Protein AF-A0A956ETV1-F1 (afdb_monomer_lite)

Sequence (152 aa):
MKRRDFVGYVGLGAAALVLGRACLPEDTTDVRRRLLRSWTDELAIGEYQALVAAGQTLSERANELAADPSDERLQATRQAWRNARKPLKRAELFGFGPYLEEPQRYGPKLDFWPVRPEAVELVLNGSDALDAAGALALGAPSKGFPAMEYLL

Secondary structure (DSSP, 8-state):
-----------------------PPP-TT-HHHHHHHHIIIIIIHHHHHHHHHHHHHHHHHHHHHHHS--HHHHHHHHHHHHHHHHHHHHHGGG-SGGGTSTTT-HHHHH--SS--HHHHHHHHT--S---HHHHHHS-GGGSSHHHHHHH-

Foldseek 3Di:
DDDDDDDDDDDDDDDDDDDDPPPPPPPPVPPVVVVVCCCVVVPQVVLVVQLVVLVVQLVVLVVVCVVPPDPVSVVSNVVSLVSSVVSLVSNCVVCDDLCCDPPNVVVLLADVPPADVVLQVVVVPDPDDPDPVNSVPRDSNNDHSNVVVVVD

Structure (mmCIF, N/CA/C/O backbone):
data_AF-A0A956ETV1-F1
#
_entry.id   AF-A0A956ETV1-F1
#
loop_
_atom_site.group_PDB
_atom_site.id
_atom_site.type_symbol
_atom_site.label_atom_id
_atom_site.label_alt_id
_atom_site.label_comp_id
_atom_site.label_asym_id
_atom_site.label_entity_id
_atom_site.label_seq_id
_atom_site.pdbx_PDB_ins_code
_atom_site.Cartn_x
_atom_site.Cartn_y
_atom_site.Cartn_z
_atom_site.occupancy
_atom_site.B_iso_or_equiv
_atom_site.auth_seq_id
_atom_site.auth_comp_id
_atom_site.auth_asym_id
_atom_site.auth_atom_id
_atom_site.pdbx_PDB_model_num
ATOM 1 N N . MET A 1 1 ? 30.032 -58.905 -63.538 1.00 38.41 1 MET A N 1
ATOM 2 C CA . MET A 1 1 ? 31.501 -58.717 -63.407 1.00 38.41 1 MET A CA 1
ATOM 3 C C . MET A 1 1 ? 31.765 -57.218 -63.398 1.00 38.41 1 MET A C 1
ATOM 5 O O . MET A 1 1 ? 31.337 -56.585 -64.339 1.00 38.41 1 MET A O 1
ATOM 9 N N .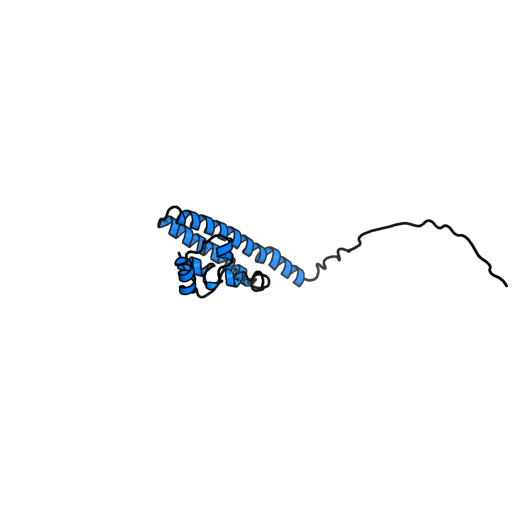 LYS A 1 2 ? 32.372 -56.555 -62.414 1.00 40.91 2 LYS A N 1
ATOM 10 C CA . LYS A 1 2 ? 33.157 -56.955 -61.240 1.00 40.91 2 LYS A CA 1
ATOM 11 C C . LYS A 1 2 ? 32.945 -55.885 -60.155 1.00 40.91 2 LYS A C 1
ATOM 13 O O . LYS A 1 2 ? 33.092 -54.702 -60.437 1.00 40.91 2 LYS A O 1
ATOM 18 N N . ARG A 1 3 ? 32.651 -56.331 -58.930 1.00 44.28 3 ARG A N 1
ATOM 19 C CA . ARG A 1 3 ? 32.917 -55.591 -57.689 1.00 44.28 3 ARG A CA 1
ATOM 20 C C . ARG A 1 3 ? 34.413 -55.293 -57.599 1.00 44.28 3 ARG A C 1
ATOM 22 O O . ARG A 1 3 ? 35.207 -56.176 -57.933 1.00 44.28 3 ARG A O 1
ATOM 29 N N . ARG A 1 4 ? 34.788 -54.115 -57.104 1.00 53.59 4 ARG A N 1
ATOM 30 C CA . ARG A 1 4 ? 36.081 -53.901 -56.444 1.00 53.59 4 ARG A CA 1
ATOM 31 C C . ARG A 1 4 ? 35.861 -52.995 -55.244 1.00 53.59 4 ARG A C 1
ATOM 33 O O . ARG A 1 4 ? 35.615 -51.804 -55.387 1.00 53.59 4 ARG A O 1
ATOM 40 N N . ASP A 1 5 ? 35.917 -53.637 -54.091 1.00 45.03 5 ASP A N 1
ATOM 41 C CA . ASP A 1 5 ? 36.032 -53.042 -52.775 1.00 45.03 5 ASP A CA 1
ATOM 42 C C . ASP A 1 5 ? 37.374 -52.295 -52.677 1.00 45.03 5 ASP A C 1
ATOM 44 O O . ASP A 1 5 ? 38.407 -52.819 -53.106 1.00 45.03 5 ASP A O 1
ATOM 48 N N . PHE A 1 6 ? 37.372 -51.088 -52.107 1.00 43.81 6 PHE A N 1
ATOM 49 C CA . PHE A 1 6 ? 38.587 -50.446 -51.611 1.00 43.81 6 PHE A CA 1
ATOM 50 C C . PHE A 1 6 ? 38.376 -50.076 -50.145 1.00 43.81 6 PHE A C 1
ATOM 52 O O . PHE A 1 6 ? 37.607 -49.183 -49.796 1.00 43.81 6 PHE A O 1
ATOM 59 N N . VAL A 1 7 ? 39.036 -50.861 -49.302 1.00 42.84 7 VAL A N 1
ATOM 60 C CA . VAL A 1 7 ? 39.166 -50.686 -47.863 1.00 42.84 7 VAL A CA 1
ATOM 61 C C . VAL A 1 7 ? 40.221 -49.618 -47.589 1.00 42.84 7 VAL A C 1
ATOM 63 O O . VAL A 1 7 ? 41.306 -49.668 -48.158 1.00 42.84 7 VAL A O 1
ATOM 66 N N . GLY A 1 8 ? 39.925 -48.752 -46.619 1.00 37.91 8 GLY A N 1
ATOM 67 C CA . GLY A 1 8 ? 40.922 -48.224 -45.692 1.00 37.91 8 GLY A CA 1
ATOM 68 C C . GLY A 1 8 ? 41.335 -46.776 -45.912 1.00 37.91 8 GLY A C 1
ATOM 69 O O . GLY A 1 8 ? 42.151 -46.504 -46.775 1.00 37.91 8 GLY A O 1
ATOM 70 N N . TYR A 1 9 ? 40.867 -45.889 -45.031 1.00 46.50 9 TYR A N 1
ATOM 71 C CA . TYR A 1 9 ? 41.743 -44.960 -44.314 1.00 46.50 9 TYR A CA 1
ATOM 72 C C . TYR A 1 9 ? 41.125 -44.647 -42.946 1.00 46.50 9 TYR A C 1
ATOM 74 O O . TYR A 1 9 ? 40.059 -44.048 -42.835 1.00 46.50 9 TYR A O 1
ATOM 82 N N . VAL A 1 10 ? 41.815 -45.105 -41.902 1.00 44.25 10 VAL A N 1
ATOM 83 C CA . VAL A 1 10 ? 41.670 -44.632 -40.526 1.00 44.25 10 VAL A CA 1
ATOM 84 C C . VAL A 1 10 ? 42.226 -43.210 -40.486 1.00 44.25 10 VAL A C 1
ATOM 86 O O . VAL A 1 10 ? 43.389 -42.998 -40.822 1.00 44.25 10 VAL A O 1
ATOM 89 N N . GLY A 1 11 ? 41.399 -42.249 -40.082 1.00 40.53 11 GLY A N 1
ATOM 90 C CA . GLY A 1 11 ? 41.790 -40.863 -39.845 1.00 40.53 11 GLY A CA 1
ATOM 91 C C . GLY A 1 11 ? 41.196 -40.372 -38.531 1.00 40.53 11 GLY A C 1
ATOM 92 O O . GLY A 1 11 ? 40.009 -40.075 -38.454 1.00 40.53 11 GLY A O 1
ATOM 93 N N . LEU A 1 12 ? 42.039 -40.334 -37.499 1.00 46.88 12 LEU A N 1
ATOM 94 C CA . LEU A 1 12 ? 41.849 -39.622 -36.234 1.00 46.88 12 LEU A CA 1
ATOM 95 C C . LEU A 1 12 ? 41.380 -38.174 -36.478 1.00 46.88 12 LEU A C 1
ATOM 97 O O . LEU A 1 12 ? 41.971 -37.491 -37.312 1.00 46.88 12 LEU A O 1
ATOM 101 N N . GLY A 1 13 ? 40.430 -37.656 -35.690 1.00 40.84 13 GLY A N 1
ATOM 102 C CA . GLY A 1 13 ? 40.140 -36.218 -35.732 1.00 40.84 13 GLY A CA 1
ATOM 103 C C . GLY A 1 13 ? 38.982 -35.718 -34.870 1.00 40.84 13 GLY A C 1
ATOM 104 O O . GLY A 1 13 ? 37.910 -35.457 -35.390 1.00 40.84 13 GLY A O 1
ATOM 105 N N . ALA A 1 14 ? 39.261 -35.522 -33.580 1.00 43.78 14 ALA A N 1
ATOM 106 C CA . ALA A 1 14 ? 38.678 -34.512 -32.688 1.00 43.78 14 ALA A CA 1
ATOM 107 C C . ALA A 1 14 ? 37.150 -34.479 -32.453 1.00 43.78 14 ALA A C 1
ATOM 109 O O . ALA A 1 14 ? 36.368 -33.891 -33.195 1.00 43.78 14 ALA A O 1
ATOM 110 N N . ALA A 1 15 ? 36.768 -34.953 -31.265 1.00 52.03 15 ALA A N 1
ATOM 111 C CA . ALA A 1 15 ? 35.700 -34.334 -30.491 1.00 52.03 15 ALA A CA 1
ATOM 112 C C . ALA A 1 15 ? 36.100 -32.890 -30.124 1.00 52.03 15 ALA A C 1
ATOM 114 O O . ALA A 1 15 ? 37.193 -32.691 -29.594 1.00 52.03 15 ALA A O 1
ATOM 115 N N . ALA A 1 16 ? 35.227 -31.903 -30.346 1.00 48.06 16 ALA A N 1
ATOM 116 C CA . ALA A 1 16 ? 35.332 -30.599 -29.691 1.00 48.06 16 ALA A CA 1
ATOM 117 C C . ALA A 1 16 ? 33.984 -29.850 -29.635 1.00 48.06 16 ALA A C 1
ATOM 119 O O . ALA A 1 16 ? 33.388 -29.548 -30.662 1.00 48.06 16 ALA A O 1
ATOM 120 N N . LEU A 1 17 ? 33.605 -29.531 -28.389 1.00 44.94 17 LEU A N 1
ATOM 121 C CA . LEU A 1 17 ? 32.878 -28.353 -27.884 1.00 44.94 17 LEU A CA 1
ATOM 122 C C . LEU A 1 17 ? 31.444 -28.093 -28.391 1.00 44.94 17 LEU A C 1
ATOM 124 O O . LEU A 1 17 ? 31.225 -27.743 -29.540 1.00 44.94 17 LEU A O 1
ATOM 128 N N . VAL A 1 18 ? 30.382 -28.265 -27.592 1.00 52.62 18 VAL A N 1
ATOM 129 C CA . VAL A 1 18 ? 30.016 -27.560 -26.335 1.00 52.62 18 VAL A CA 1
ATOM 130 C C . VAL A 1 18 ? 29.932 -26.032 -26.495 1.00 52.62 18 VAL A C 1
ATOM 132 O O . VAL A 1 18 ? 30.940 -25.342 -26.562 1.00 52.62 18 VAL A O 1
ATOM 135 N N . LEU A 1 19 ? 28.681 -25.550 -26.455 1.00 55.62 19 LEU A N 1
ATOM 136 C CA . LEU A 1 19 ? 28.210 -24.257 -25.930 1.00 55.62 19 LEU A CA 1
ATOM 137 C C . LEU A 1 19 ? 28.838 -22.983 -26.512 1.00 55.62 19 LEU A C 1
ATOM 139 O O . LEU A 1 19 ? 29.601 -22.279 -25.862 1.00 55.62 19 LEU A O 1
ATOM 143 N N . GLY A 1 20 ? 28.366 -22.606 -27.697 1.00 47.41 20 GLY A N 1
ATOM 144 C CA . GLY A 1 20 ? 28.499 -21.255 -28.237 1.00 47.41 20 GLY A CA 1
ATOM 145 C C . GLY A 1 20 ? 27.153 -20.540 -28.337 1.00 47.41 20 GLY A C 1
ATOM 146 O O . GLY A 1 20 ? 26.806 -20.064 -29.413 1.00 47.41 20 GLY A O 1
ATOM 147 N N . ARG A 1 21 ? 26.371 -20.437 -27.248 1.00 50.94 21 ARG A N 1
ATOM 148 C CA . ARG A 1 21 ? 25.440 -19.299 -27.141 1.00 50.94 21 ARG A CA 1
ATOM 149 C C . ARG A 1 21 ? 26.312 -18.077 -26.894 1.00 50.94 21 ARG A C 1
ATOM 151 O O . ARG A 1 21 ? 26.592 -17.719 -25.756 1.00 50.94 21 ARG A O 1
ATOM 158 N N . ALA A 1 22 ? 26.818 -17.525 -27.991 1.00 48.31 22 ALA A N 1
ATOM 159 C CA . ALA A 1 22 ? 27.538 -16.275 -28.003 1.00 48.31 22 ALA A CA 1
ATOM 160 C C . ALA A 1 22 ? 26.728 -15.245 -27.208 1.00 48.31 22 ALA A C 1
ATOM 162 O O . ALA A 1 22 ? 25.581 -14.949 -27.553 1.00 48.31 22 ALA A O 1
ATOM 163 N N . CYS A 1 23 ? 27.337 -14.703 -26.152 1.00 62.00 23 CYS A N 1
ATOM 164 C CA . CYS A 1 23 ? 27.108 -13.317 -25.784 1.00 62.00 23 CYS A CA 1
ATOM 165 C C . CYS A 1 23 ? 27.297 -12.505 -27.064 1.00 62.00 23 CYS A C 1
ATOM 167 O O . CYS A 1 23 ? 28.428 -12.237 -27.470 1.00 62.00 23 CYS A O 1
ATOM 169 N N . LEU A 1 24 ? 26.197 -12.168 -27.737 1.00 58.59 24 LEU A N 1
ATOM 170 C CA . LEU A 1 24 ? 26.229 -11.069 -28.682 1.00 58.59 24 LEU A CA 1
ATOM 171 C C . LEU A 1 24 ? 26.684 -9.852 -27.870 1.00 58.59 24 LEU A C 1
ATOM 173 O O . LEU A 1 24 ? 26.100 -9.605 -26.809 1.00 58.59 24 LEU A O 1
ATOM 177 N N . PRO A 1 25 ? 27.745 -9.146 -28.293 1.00 60.34 25 PRO A N 1
ATOM 178 C CA . PRO A 1 25 ? 28.164 -7.942 -27.605 1.00 60.34 25 PRO A CA 1
ATOM 179 C C . PRO A 1 25 ? 26.962 -7.008 -27.546 1.00 60.34 25 PRO A C 1
ATOM 181 O O . PRO A 1 25 ? 26.288 -6.773 -28.552 1.00 60.34 25 PRO A O 1
ATOM 184 N N . GLU A 1 26 ? 26.650 -6.539 -26.343 1.00 64.38 26 GLU A N 1
ATOM 185 C CA . GLU A 1 26 ? 25.621 -5.535 -26.179 1.00 64.38 26 GLU A CA 1
ATOM 186 C C . GLU A 1 26 ? 26.030 -4.317 -27.004 1.00 64.38 26 GLU A C 1
ATOM 188 O O . GLU A 1 26 ? 27.099 -3.747 -26.788 1.00 64.38 26 GLU A O 1
ATOM 193 N N . ASP A 1 27 ? 25.205 -3.954 -27.986 1.00 66.00 27 ASP A N 1
ATOM 194 C CA . ASP A 1 27 ? 25.419 -2.744 -28.762 1.00 66.00 27 ASP A CA 1
ATOM 195 C C . ASP A 1 27 ? 25.208 -1.544 -27.838 1.00 66.00 27 ASP A C 1
ATOM 197 O O . ASP A 1 27 ? 24.087 -1.064 -27.630 1.00 66.00 27 ASP A O 1
ATOM 201 N N . THR A 1 28 ? 26.312 -1.104 -27.238 1.00 65.19 28 THR A N 1
ATOM 202 C CA . THR A 1 28 ? 26.366 0.041 -26.340 1.00 65.19 28 THR A CA 1
ATOM 203 C C . THR A 1 28 ? 26.158 1.350 -27.088 1.00 65.19 28 THR A C 1
ATOM 205 O O . THR A 1 28 ? 26.056 2.375 -26.423 1.00 65.19 28 THR A O 1
ATOM 208 N N . THR A 1 29 ? 26.061 1.364 -28.424 1.00 77.12 29 THR A N 1
ATOM 209 C CA . THR A 1 29 ? 25.829 2.591 -29.200 1.00 77.12 29 THR A CA 1
ATOM 210 C C . THR A 1 29 ? 24.352 2.986 -29.279 1.00 77.12 29 THR A C 1
ATOM 212 O O . THR A 1 29 ? 24.059 4.169 -29.471 1.00 77.12 29 THR A O 1
ATOM 215 N N . ASP A 1 30 ? 23.411 2.061 -29.032 1.00 89.19 30 ASP A N 1
ATOM 216 C CA . ASP A 1 30 ? 21.984 2.400 -28.984 1.00 89.19 30 ASP A CA 1
ATOM 217 C C . ASP A 1 30 ? 21.635 3.159 -27.691 1.00 89.19 30 ASP A C 1
ATOM 219 O O . ASP A 1 30 ? 21.388 2.588 -26.623 1.00 89.19 30 ASP A O 1
ATOM 223 N N . VAL A 1 31 ? 21.569 4.487 -27.811 1.00 91.19 31 VAL A N 1
ATOM 224 C CA . VAL A 1 31 ? 21.194 5.411 -26.733 1.00 91.19 31 VAL A CA 1
ATOM 225 C C . VAL A 1 31 ? 19.832 5.060 -26.118 1.00 91.19 31 VAL A C 1
ATOM 227 O O . VAL A 1 31 ? 19.672 5.201 -24.906 1.00 91.19 31 VAL A O 1
ATOM 230 N N . ARG A 1 32 ? 18.864 4.564 -26.904 1.00 93.50 32 ARG A N 1
ATOM 231 C CA . ARG A 1 32 ? 17.525 4.213 -26.397 1.00 93.50 32 ARG A CA 1
ATOM 232 C C . ARG A 1 32 ? 17.596 3.026 -25.451 1.00 93.50 32 ARG A C 1
ATOM 234 O O . ARG A 1 32 ? 16.968 3.051 -24.398 1.00 93.50 32 ARG A O 1
ATOM 241 N N . ARG A 1 33 ? 18.386 2.003 -25.798 1.00 91.94 33 ARG A N 1
ATOM 242 C CA . ARG A 1 33 ? 18.570 0.821 -24.943 1.00 91.94 33 ARG A CA 1
ATOM 243 C C . ARG A 1 33 ? 19.194 1.212 -23.605 1.00 91.94 33 ARG A C 1
ATOM 245 O O . ARG A 1 33 ? 18.714 0.764 -22.569 1.00 91.94 33 ARG A O 1
ATOM 252 N N . ARG A 1 34 ? 20.208 2.084 -23.614 1.00 90.69 34 ARG A N 1
ATOM 253 C CA . ARG A 1 34 ? 20.821 2.595 -22.374 1.00 90.69 34 ARG A CA 1
ATOM 254 C C . ARG A 1 34 ? 19.832 3.394 -21.525 1.00 90.69 34 ARG A C 1
ATOM 256 O O . ARG A 1 34 ? 19.784 3.185 -20.319 1.00 90.69 34 ARG A O 1
ATOM 263 N N . LEU A 1 35 ? 19.019 4.251 -22.149 1.00 93.19 35 LEU A N 1
ATOM 264 C CA . LEU A 1 35 ? 17.991 5.020 -21.445 1.00 93.19 35 LEU A CA 1
ATOM 265 C C . LEU A 1 35 ? 16.957 4.103 -20.778 1.00 93.19 35 LEU A C 1
ATOM 267 O O . LEU A 1 35 ? 16.659 4.282 -19.604 1.00 93.19 35 LEU A O 1
ATOM 271 N N . LEU A 1 36 ? 16.458 3.091 -21.496 1.00 93.00 36 LEU A N 1
ATOM 272 C CA . LEU A 1 36 ? 15.485 2.136 -20.957 1.00 93.00 36 LEU A CA 1
ATOM 273 C C . LEU A 1 36 ? 16.052 1.307 -19.798 1.00 93.00 36 LEU A C 1
ATOM 275 O O . LEU A 1 36 ? 15.334 1.051 -18.832 1.00 93.00 36 LEU A O 1
ATOM 279 N N . ARG A 1 37 ? 17.332 0.915 -19.864 1.00 91.75 37 ARG A N 1
ATOM 280 C CA . ARG A 1 37 ? 18.006 0.252 -18.738 1.00 91.75 37 ARG A CA 1
ATOM 281 C C . ARG A 1 37 ? 18.094 1.171 -17.527 1.00 91.75 37 ARG A C 1
ATOM 283 O O . ARG A 1 37 ? 17.634 0.782 -16.467 1.00 91.75 37 ARG A O 1
ATOM 290 N N . SER A 1 38 ? 18.574 2.402 -17.706 1.00 91.38 38 SER A N 1
ATOM 291 C CA . SER A 1 38 ? 18.650 3.392 -16.622 1.00 91.38 38 SER A CA 1
ATOM 292 C C . SER A 1 38 ? 17.273 3.663 -15.998 1.00 91.38 38 SER A C 1
ATOM 294 O O . SER A 1 38 ? 17.126 3.605 -14.783 1.00 91.38 38 SER A O 1
ATOM 296 N N . TRP A 1 39 ? 16.216 3.830 -16.801 1.00 93.69 39 TRP A N 1
ATOM 297 C CA . TRP A 1 39 ? 14.847 3.978 -16.282 1.00 93.69 39 TRP A CA 1
ATOM 298 C C . TRP A 1 39 ? 14.381 2.765 -15.478 1.00 93.69 39 TRP A C 1
ATOM 300 O O . TRP A 1 39 ? 13.673 2.917 -14.486 1.00 93.69 39 TRP A O 1
ATOM 310 N N . THR A 1 40 ? 14.766 1.563 -15.897 1.00 92.56 40 THR A N 1
ATOM 311 C CA . THR A 1 40 ? 14.389 0.333 -15.197 1.00 92.56 40 THR A CA 1
ATOM 312 C C . THR A 1 40 ? 15.151 0.200 -13.881 1.00 92.56 40 THR A C 1
ATOM 314 O O . THR A 1 40 ? 14.534 0.060 -12.825 1.00 92.56 40 THR A O 1
ATOM 317 N N . ASP A 1 41 ? 16.477 0.283 -13.948 1.00 89.81 41 ASP A N 1
ATOM 318 C CA . ASP A 1 41 ? 17.385 -0.041 -12.850 1.00 89.81 41 ASP A CA 1
ATOM 319 C C . ASP A 1 41 ? 17.444 1.075 -11.798 1.00 89.81 41 ASP A C 1
ATOM 321 O O . ASP A 1 41 ? 17.493 0.792 -10.602 1.00 89.81 41 ASP A O 1
ATOM 325 N N . GLU A 1 42 ? 17.397 2.341 -12.224 1.00 87.00 42 GLU A N 1
ATOM 326 C CA . GLU A 1 42 ? 17.560 3.498 -11.335 1.00 87.00 42 GLU A CA 1
ATOM 327 C C . GLU A 1 42 ? 16.227 4.095 -10.869 1.00 87.00 42 GLU A C 1
ATOM 329 O O . GLU A 1 42 ? 16.174 4.667 -9.782 1.00 87.00 42 GLU A O 1
ATOM 334 N N . LEU A 1 43 ? 15.150 3.973 -11.659 1.00 92.12 43 LEU A N 1
ATOM 335 C CA . LEU A 1 43 ? 13.852 4.575 -11.325 1.00 92.12 43 LEU A CA 1
ATOM 336 C C . LEU A 1 43 ? 12.808 3.522 -10.947 1.00 92.12 43 LEU A C 1
ATOM 338 O O . LEU A 1 43 ? 12.363 3.487 -9.802 1.00 92.12 43 LEU A O 1
ATOM 342 N N . ALA A 1 44 ? 12.415 2.649 -11.878 1.00 93.44 44 ALA A N 1
ATOM 343 C CA . ALA A 1 44 ? 11.282 1.750 -11.664 1.00 93.44 44 ALA A CA 1
ATOM 344 C C . ALA A 1 44 ? 11.522 0.780 -10.497 1.00 93.44 44 ALA A C 1
ATOM 346 O O . ALA A 1 44 ? 10.703 0.698 -9.580 1.00 93.44 44 ALA A O 1
ATOM 347 N N . ILE A 1 45 ? 12.659 0.076 -10.495 1.00 94.69 45 ILE A N 1
ATOM 348 C CA . ILE A 1 45 ? 13.011 -0.861 -9.418 1.00 94.69 45 ILE A CA 1
ATOM 349 C C . ILE A 1 45 ? 13.166 -0.121 -8.085 1.00 94.69 45 ILE A C 1
ATOM 351 O O . ILE A 1 45 ? 12.651 -0.590 -7.068 1.00 94.69 45 ILE A O 1
ATOM 355 N N . GLY A 1 46 ? 13.812 1.049 -8.093 1.00 94.88 46 GLY A N 1
ATOM 356 C CA . GLY A 1 46 ? 14.007 1.870 -6.898 1.00 94.88 46 GLY A CA 1
ATOM 357 C C . GLY A 1 46 ? 12.689 2.292 -6.242 1.00 94.88 46 GLY A C 1
ATOM 358 O O . GLY A 1 46 ? 12.534 2.167 -5.027 1.00 94.88 46 GLY A O 1
ATOM 359 N N . GLU A 1 47 ? 11.697 2.715 -7.030 1.00 95.31 47 GLU A N 1
ATOM 360 C CA . GLU A 1 47 ? 10.385 3.100 -6.497 1.00 95.31 47 GLU A CA 1
ATOM 361 C C . GLU A 1 47 ? 9.613 1.912 -5.912 1.00 95.31 47 GLU A C 1
ATOM 363 O O . GLU A 1 47 ? 9.005 2.039 -4.846 1.00 95.31 47 GLU A O 1
ATOM 368 N N . TYR A 1 48 ? 9.675 0.732 -6.537 1.00 96.25 48 TYR A N 1
ATOM 369 C CA . TYR A 1 48 ? 9.051 -0.467 -5.971 1.00 96.25 48 TYR A CA 1
ATOM 370 C C . TYR A 1 48 ? 9.755 -0.949 -4.695 1.00 96.25 48 TYR A C 1
ATOM 372 O O . TYR A 1 48 ? 9.081 -1.362 -3.752 1.00 96.25 48 TYR A O 1
ATOM 380 N N . GLN A 1 49 ? 11.084 -0.848 -4.609 1.00 96.94 49 GLN A N 1
ATOM 381 C CA . GLN A 1 49 ? 11.823 -1.131 -3.372 1.00 96.94 49 GLN A CA 1
ATOM 382 C C . GLN A 1 49 ? 11.444 -0.152 -2.254 1.00 96.94 49 GLN A C 1
ATOM 384 O O . GLN A 1 49 ? 11.198 -0.573 -1.122 1.00 96.94 49 GLN A O 1
ATOM 389 N N . ALA A 1 50 ? 11.320 1.139 -2.576 1.00 97.50 50 ALA A N 1
ATOM 390 C CA . ALA A 1 50 ? 10.851 2.149 -1.634 1.00 97.50 50 ALA A CA 1
ATOM 391 C C . ALA A 1 50 ? 9.405 1.884 -1.179 1.00 97.50 50 ALA A C 1
ATOM 393 O O . ALA A 1 50 ? 9.093 2.061 0.000 1.00 97.50 50 ALA A O 1
ATOM 394 N N . LEU A 1 51 ? 8.531 1.424 -2.082 1.00 97.88 51 LEU A N 1
ATOM 395 C CA . LEU A 1 51 ? 7.166 1.015 -1.749 1.00 97.88 51 LEU A CA 1
ATOM 396 C C . LEU A 1 51 ? 7.147 -0.184 -0.795 1.00 97.88 51 LEU A C 1
ATOM 398 O O . LEU A 1 51 ? 6.408 -0.151 0.184 1.00 97.88 51 LEU A O 1
ATOM 402 N N . VAL A 1 52 ? 7.967 -1.210 -1.038 1.00 98.19 52 VAL A N 1
ATOM 403 C CA . VAL A 1 52 ? 8.069 -2.380 -0.148 1.00 98.19 52 VAL A CA 1
ATOM 404 C C . VAL A 1 52 ? 8.539 -1.965 1.246 1.00 98.19 52 VAL A C 1
ATOM 406 O O . VAL A 1 52 ? 7.882 -2.310 2.226 1.00 98.19 52 VAL A O 1
ATOM 409 N N . ALA A 1 53 ? 9.616 -1.181 1.342 1.00 98.69 53 ALA A N 1
ATOM 410 C CA . ALA A 1 53 ? 10.141 -0.716 2.626 1.00 98.69 53 ALA A CA 1
ATOM 411 C C . ALA A 1 53 ? 9.107 0.126 3.397 1.00 98.69 53 ALA A C 1
ATOM 413 O O . ALA A 1 53 ? 8.852 -0.112 4.576 1.00 98.69 53 ALA A O 1
ATOM 414 N N . ALA A 1 54 ? 8.446 1.073 2.724 1.00 98.75 54 ALA A N 1
ATOM 415 C CA . ALA A 1 54 ? 7.412 1.887 3.357 1.00 98.75 54 ALA A CA 1
ATOM 416 C C . ALA A 1 54 ? 6.161 1.067 3.732 1.00 98.75 54 ALA A C 1
ATOM 418 O O . ALA A 1 54 ? 5.525 1.350 4.748 1.00 98.75 54 ALA A O 1
ATOM 419 N N . GLY A 1 55 ? 5.820 0.041 2.946 1.00 98.25 55 GLY A N 1
ATOM 420 C CA . GLY A 1 55 ? 4.746 -0.907 3.242 1.00 98.25 55 GLY A CA 1
ATOM 421 C C . GLY A 1 55 ? 5.026 -1.760 4.482 1.00 98.25 55 GLY A C 1
ATOM 422 O O . GLY A 1 55 ? 4.118 -1.975 5.282 1.00 98.25 55 GLY A O 1
ATOM 423 N N . GLN A 1 56 ? 6.277 -2.179 4.694 1.00 98.69 56 GLN A N 1
ATOM 424 C CA . GLN A 1 56 ? 6.698 -2.870 5.920 1.00 98.69 56 GLN A CA 1
ATOM 425 C C . GLN A 1 56 ? 6.527 -1.969 7.146 1.00 98.69 56 GLN A C 1
ATOM 427 O O . GLN A 1 56 ? 5.870 -2.368 8.103 1.00 98.69 56 GLN A O 1
ATOM 432 N N . THR A 1 57 ? 6.997 -0.718 7.078 1.00 98.81 57 THR A N 1
ATOM 433 C CA . THR A 1 57 ? 6.783 0.255 8.160 1.00 98.81 57 THR A CA 1
ATOM 434 C C . THR A 1 57 ? 5.296 0.509 8.423 1.00 98.81 57 THR A C 1
ATOM 436 O O . THR A 1 57 ? 4.883 0.595 9.576 1.00 98.81 57 THR A O 1
ATOM 439 N N . LEU A 1 58 ? 4.463 0.620 7.380 1.00 98.75 58 LEU A N 1
ATOM 440 C CA . LEU A 1 58 ? 3.012 0.744 7.552 1.00 98.75 58 LEU A CA 1
ATOM 441 C C . LEU A 1 58 ? 2.425 -0.476 8.274 1.00 98.75 58 LEU A C 1
ATOM 443 O O . LEU A 1 58 ? 1.649 -0.300 9.210 1.00 98.75 58 LEU A O 1
ATOM 447 N N . SER A 1 59 ? 2.819 -1.689 7.883 1.00 97.94 59 SER A N 1
ATOM 448 C CA . SER A 1 59 ? 2.380 -2.920 8.546 1.00 97.94 59 SER A CA 1
ATOM 449 C C . SER A 1 59 ? 2.784 -2.957 10.021 1.00 97.94 59 SER A C 1
ATOM 451 O O . SER A 1 59 ? 1.977 -3.349 10.858 1.00 97.94 59 SER A O 1
ATOM 453 N N . GLU A 1 60 ? 4.008 -2.544 10.356 1.00 98.69 60 GLU A N 1
ATOM 454 C CA . GLU A 1 60 ? 4.485 -2.465 11.742 1.00 98.69 60 GLU A CA 1
ATOM 455 C C . GLU A 1 60 ? 3.628 -1.502 12.572 1.00 98.69 60 GLU A C 1
ATOM 457 O O . GLU A 1 60 ? 3.119 -1.888 13.623 1.00 98.69 60 GLU A O 1
ATOM 462 N N . 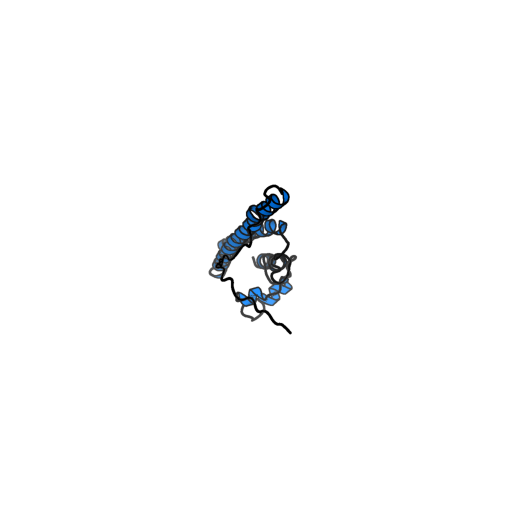ARG A 1 61 ? 3.382 -0.281 12.074 1.00 98.75 61 ARG A N 1
ATOM 463 C CA . ARG A 1 61 ? 2.551 0.711 12.782 1.00 98.75 61 ARG A CA 1
ATOM 464 C C . ARG A 1 61 ? 1.097 0.276 12.922 1.00 98.75 61 ARG A C 1
ATOM 466 O O . ARG A 1 61 ? 0.516 0.461 13.987 1.00 98.75 61 ARG A O 1
ATOM 473 N N . ALA A 1 62 ? 0.530 -0.347 11.890 1.00 98.12 62 ALA A N 1
ATOM 474 C CA . ALA A 1 62 ? -0.820 -0.894 11.956 1.00 98.12 62 ALA A CA 1
ATOM 475 C C . ALA A 1 62 ? -0.933 -2.002 13.019 1.00 98.12 62 ALA A C 1
ATOM 477 O O . ALA A 1 62 ? -1.898 -2.016 13.780 1.00 98.12 62 ALA A O 1
ATOM 478 N N . ASN A 1 63 ? 0.070 -2.881 13.125 1.00 97.69 63 ASN A N 1
ATOM 479 C CA . ASN A 1 63 ? 0.111 -3.918 14.159 1.00 97.69 63 ASN A CA 1
ATOM 480 C C . ASN A 1 63 ? 0.254 -3.323 15.569 1.00 97.69 63 ASN A C 1
ATOM 482 O O . ASN A 1 63 ? -0.423 -3.771 16.491 1.00 97.69 63 ASN A O 1
ATOM 486 N N . GLU A 1 64 ? 1.092 -2.297 15.745 1.00 98.56 64 GLU A N 1
ATOM 487 C CA . GLU A 1 64 ? 1.216 -1.572 17.018 1.00 98.56 64 GLU A CA 1
ATOM 488 C C . GLU A 1 64 ? -0.106 -0.900 17.425 1.00 98.56 64 GLU A C 1
ATOM 490 O O . GLU A 1 64 ? -0.502 -0.980 18.588 1.00 98.56 64 GLU A O 1
ATOM 495 N N . LEU A 1 65 ? -0.801 -0.258 16.476 1.00 98.62 65 LEU A N 1
ATOM 496 C CA . LEU A 1 65 ? -2.110 0.359 16.700 1.00 98.62 65 LEU A CA 1
ATOM 497 C C . LEU A 1 65 ? -3.171 -0.683 17.072 1.00 98.62 65 LEU A C 1
ATOM 499 O O . LEU A 1 65 ? -3.953 -0.445 17.987 1.00 98.62 65 LEU A O 1
ATOM 503 N N . ALA A 1 66 ? -3.195 -1.825 16.383 1.00 96.69 66 ALA A N 1
ATOM 504 C CA . ALA A 1 66 ? -4.146 -2.898 16.657 1.00 96.69 66 ALA A CA 1
ATOM 505 C C . ALA A 1 66 ? -3.918 -3.548 18.034 1.00 96.69 66 ALA A C 1
ATOM 507 O O . ALA A 1 66 ? -4.880 -3.949 18.685 1.00 96.69 66 ALA A O 1
ATOM 508 N N . ALA A 1 67 ? -2.662 -3.648 18.479 1.00 98.31 67 ALA A N 1
ATOM 509 C CA . ALA A 1 67 ? -2.312 -4.244 19.766 1.00 98.31 67 ALA A CA 1
ATOM 510 C C . ALA A 1 67 ? -2.626 -3.333 20.966 1.00 98.31 67 ALA A C 1
ATOM 512 O O . ALA A 1 67 ? -3.022 -3.834 22.017 1.00 98.31 67 ALA A O 1
ATOM 513 N N . ASP A 1 68 ? -2.436 -2.017 20.830 1.00 98.19 68 ASP A N 1
ATOM 514 C CA . ASP A 1 68 ? -2.657 -1.045 21.909 1.00 98.19 68 ASP A CA 1
ATOM 515 C C . ASP A 1 68 ? -3.153 0.303 21.341 1.00 98.19 68 ASP A C 1
ATOM 517 O O . ASP A 1 68 ? -2.351 1.209 21.078 1.00 98.19 68 ASP A O 1
ATOM 521 N N . PRO A 1 69 ? -4.468 0.450 21.094 1.00 98.44 69 PRO A N 1
ATOM 522 C CA . PRO A 1 69 ? -5.014 1.633 20.439 1.00 98.44 69 PRO A CA 1
ATOM 523 C C . PRO A 1 69 ? -4.787 2.930 21.224 1.00 98.44 69 PRO A C 1
ATOM 525 O O . PRO A 1 69 ? -5.180 3.058 22.382 1.00 98.44 69 PRO A O 1
ATOM 528 N N . SER A 1 70 ? -4.203 3.934 20.567 1.00 98.56 70 SER A N 1
ATOM 529 C CA . SER A 1 70 ? -4.042 5.286 21.112 1.00 98.56 70 SER A CA 1
ATOM 530 C C . SER A 1 70 ? -4.013 6.334 20.000 1.00 98.56 70 SER A C 1
ATOM 532 O O . SER A 1 70 ? -3.684 6.023 18.851 1.00 98.56 70 SER A O 1
ATOM 534 N N . ASP A 1 71 ? -4.303 7.592 20.340 1.00 98.56 71 ASP A N 1
ATOM 535 C CA . ASP A 1 71 ? -4.241 8.704 19.382 1.00 98.56 71 ASP A CA 1
ATOM 536 C C . ASP A 1 71 ? -2.845 8.849 18.762 1.00 98.56 71 ASP A C 1
ATOM 538 O O . ASP A 1 71 ? -2.711 9.089 17.562 1.00 98.56 71 ASP A O 1
ATOM 542 N N . GLU A 1 72 ? -1.792 8.651 19.558 1.00 98.62 72 GLU A N 1
ATOM 543 C CA . GLU A 1 72 ? -0.407 8.700 19.088 1.00 98.62 72 GLU A CA 1
ATOM 544 C C . GLU A 1 72 ? -0.132 7.618 18.035 1.00 98.62 72 GLU A C 1
ATOM 546 O O . GLU A 1 72 ? 0.375 7.919 16.949 1.00 98.62 72 GLU A O 1
ATOM 551 N N . ARG A 1 73 ? -0.525 6.365 18.303 1.00 98.62 73 ARG A N 1
ATOM 552 C CA . ARG A 1 73 ? -0.327 5.255 17.358 1.00 98.62 73 ARG A CA 1
ATOM 553 C C . ARG A 1 73 ? -1.208 5.384 16.120 1.00 98.62 73 ARG A C 1
ATOM 555 O O . ARG A 1 73 ? -0.775 5.019 15.023 1.00 98.62 73 ARG A O 1
ATOM 562 N N . LEU A 1 74 ? -2.402 5.963 16.254 1.00 98.75 74 LEU A N 1
ATOM 563 C CA . LEU A 1 74 ? -3.266 6.263 15.116 1.00 98.75 74 LEU A CA 1
ATOM 564 C C . LEU A 1 74 ? -2.602 7.292 14.196 1.00 98.75 74 LEU A C 1
ATOM 566 O O . LEU A 1 74 ? -2.525 7.089 12.983 1.00 98.75 74 LEU A O 1
ATOM 570 N N . GLN A 1 75 ? -2.049 8.370 14.759 1.00 98.75 75 GLN A N 1
ATOM 571 C CA . GLN A 1 75 ? -1.330 9.375 13.975 1.00 98.75 75 GLN A CA 1
ATOM 572 C C . GLN A 1 75 ? -0.054 8.817 13.336 1.00 98.75 75 GLN A C 1
ATOM 574 O O . GLN A 1 75 ? 0.218 9.110 12.166 1.00 98.75 75 GLN A O 1
ATOM 579 N N . ALA A 1 76 ? 0.689 7.966 14.047 1.00 98.75 76 ALA A N 1
ATOM 580 C CA . ALA A 1 76 ? 1.853 7.276 13.49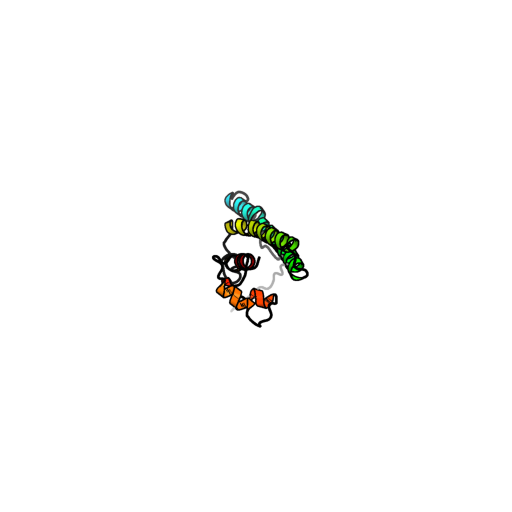6 1.00 98.75 76 ALA A CA 1
ATOM 581 C C . ALA A 1 76 ? 1.473 6.379 12.303 1.00 98.75 76 ALA A C 1
ATOM 583 O O . ALA A 1 76 ? 2.134 6.425 11.261 1.00 98.75 76 ALA A O 1
ATOM 584 N N . THR A 1 77 ? 0.371 5.631 12.406 1.00 98.88 77 THR A N 1
ATOM 585 C CA . THR A 1 77 ? -0.128 4.755 11.332 1.00 98.88 77 THR A CA 1
ATOM 586 C C . THR A 1 77 ? -0.606 5.559 10.124 1.00 98.88 77 THR A C 1
ATOM 588 O O . THR A 1 77 ? -0.191 5.285 8.998 1.00 98.88 77 THR A O 1
ATOM 591 N N . ARG A 1 78 ? -1.379 6.632 10.339 1.00 98.81 78 ARG A N 1
ATOM 592 C CA . ARG A 1 78 ? -1.789 7.569 9.275 1.00 98.81 78 ARG A CA 1
ATOM 593 C C . ARG A 1 78 ? -0.584 8.186 8.558 1.00 98.81 78 ARG A C 1
ATOM 595 O O . ARG A 1 78 ? -0.591 8.345 7.335 1.00 98.81 78 ARG A O 1
ATOM 602 N N . GLN A 1 79 ? 0.473 8.534 9.294 1.00 98.88 79 GLN A N 1
ATOM 603 C CA . GLN A 1 79 ? 1.697 9.064 8.697 1.00 98.88 79 GLN A CA 1
ATOM 604 C C . GLN A 1 79 ? 2.461 8.003 7.896 1.00 98.88 79 GLN A C 1
ATOM 606 O O . GLN A 1 79 ? 2.946 8.306 6.802 1.00 98.88 79 GLN A O 1
ATOM 611 N N . ALA A 1 80 ? 2.545 6.771 8.400 1.00 98.88 80 ALA A N 1
ATOM 612 C CA . ALA A 1 80 ? 3.135 5.654 7.671 1.00 98.88 80 ALA A CA 1
ATOM 613 C C . ALA A 1 80 ? 2.360 5.361 6.374 1.00 98.88 80 ALA A C 1
ATOM 615 O O . ALA A 1 80 ? 2.980 5.198 5.323 1.00 98.88 80 ALA A O 1
ATOM 616 N N . TRP A 1 81 ? 1.024 5.428 6.408 1.00 98.75 81 TRP A N 1
ATOM 617 C CA . TRP A 1 81 ? 0.175 5.257 5.226 1.00 98.75 81 TRP A CA 1
ATOM 618 C C . TRP A 1 81 ? 0.482 6.315 4.163 1.00 98.75 81 TRP A C 1
ATOM 620 O O . TRP A 1 81 ? 0.768 5.979 3.010 1.00 98.75 81 TRP A O 1
ATOM 630 N N . ARG A 1 82 ? 0.549 7.597 4.557 1.00 98.75 82 ARG A N 1
ATOM 631 C CA . ARG A 1 82 ? 0.930 8.694 3.648 1.00 98.75 82 ARG A CA 1
ATOM 632 C C . ARG A 1 82 ? 2.327 8.497 3.067 1.00 98.75 82 ARG A C 1
ATOM 634 O O . ARG A 1 82 ? 2.556 8.805 1.899 1.00 98.75 82 ARG A O 1
ATOM 641 N N . ASN A 1 83 ? 3.274 8.012 3.866 1.00 98.75 83 ASN A N 1
ATOM 642 C CA . ASN A 1 83 ? 4.639 7.768 3.411 1.00 98.75 83 ASN A CA 1
ATOM 643 C C . ASN A 1 83 ? 4.717 6.612 2.409 1.00 98.75 83 ASN A C 1
ATOM 645 O O . ASN A 1 83 ? 5.430 6.753 1.421 1.00 98.75 83 ASN A O 1
ATOM 649 N N . ALA A 1 84 ? 3.952 5.538 2.609 1.00 98.62 84 ALA A N 1
ATOM 650 C CA . ALA A 1 84 ? 3.867 4.412 1.681 1.00 98.62 84 ALA A CA 1
ATOM 651 C C . ALA A 1 84 ? 3.094 4.747 0.392 1.00 98.62 84 ALA A C 1
ATOM 653 O O . ALA A 1 84 ? 3.446 4.263 -0.684 1.00 98.62 84 ALA A O 1
ATOM 654 N N . ARG A 1 85 ? 2.124 5.671 0.450 1.00 97.94 85 ARG A N 1
ATOM 655 C CA . ARG A 1 85 ? 1.442 6.199 -0.745 1.00 97.94 85 ARG A CA 1
ATOM 656 C C . ARG A 1 85 ? 2.371 6.909 -1.725 1.00 97.94 85 ARG A C 1
ATOM 658 O O . ARG A 1 85 ? 2.148 6.835 -2.930 1.00 97.94 85 ARG A O 1
ATOM 665 N N . LYS A 1 86 ? 3.397 7.609 -1.233 1.00 98.06 86 LYS A N 1
ATOM 666 C CA . LYS A 1 86 ? 4.314 8.403 -2.072 1.00 98.06 86 LYS A CA 1
ATOM 667 C C . LYS A 1 86 ? 5.054 7.563 -3.129 1.00 98.06 86 LYS A C 1
ATOM 669 O O . LYS A 1 86 ? 4.934 7.912 -4.301 1.00 98.06 86 LYS A O 1
ATOM 674 N N . PRO A 1 87 ? 5.803 6.496 -2.780 1.00 97.50 87 PRO A N 1
ATOM 675 C CA . PRO A 1 87 ? 6.463 5.656 -3.777 1.00 97.50 87 PRO A CA 1
ATOM 676 C C . PRO A 1 87 ? 5.465 4.913 -4.669 1.00 97.50 87 PRO A C 1
ATOM 678 O O . PRO A 1 87 ? 5.724 4.802 -5.859 1.00 97.50 87 PRO A O 1
ATOM 681 N N . LEU A 1 88 ? 4.287 4.507 -4.168 1.00 97.44 88 LEU A N 1
ATOM 682 C CA . LEU A 1 88 ? 3.233 3.947 -5.028 1.00 97.44 88 LEU A CA 1
ATOM 683 C C . LEU A 1 88 ? 2.831 4.929 -6.138 1.00 97.44 88 LEU A C 1
ATOM 685 O O . LEU A 1 88 ? 2.807 4.562 -7.309 1.00 97.44 88 LEU A O 1
ATOM 689 N N . LYS A 1 89 ? 2.574 6.193 -5.779 1.00 97.31 89 LYS A N 1
ATOM 690 C CA . LYS A 1 89 ? 2.203 7.227 -6.752 1.00 97.31 89 LYS A CA 1
ATOM 691 C C . LYS A 1 89 ? 3.315 7.584 -7.731 1.00 97.31 89 LYS A C 1
ATOM 693 O O . LYS A 1 89 ? 3.019 7.964 -8.857 1.00 97.31 89 LYS A O 1
ATOM 698 N N . ARG A 1 90 ? 4.583 7.455 -7.342 1.00 96.38 90 ARG A N 1
ATOM 699 C CA . ARG A 1 90 ? 5.704 7.616 -8.282 1.00 96.38 90 ARG A CA 1
ATOM 700 C C . ARG A 1 90 ? 5.866 6.395 -9.187 1.00 96.38 90 ARG A C 1
ATOM 702 O O . ARG A 1 90 ? 6.100 6.562 -10.380 1.00 96.38 90 ARG A O 1
ATOM 709 N N . ALA A 1 91 ? 5.662 5.190 -8.656 1.00 94.94 91 ALA A N 1
ATOM 710 C CA . ALA A 1 91 ? 5.707 3.944 -9.417 1.00 94.94 91 ALA A CA 1
ATOM 711 C C . ALA A 1 91 ? 4.613 3.857 -10.498 1.00 94.94 91 ALA A C 1
ATOM 713 O O . ALA A 1 91 ? 4.810 3.180 -11.502 1.00 94.94 91 ALA A O 1
ATOM 714 N N . GLU A 1 92 ? 3.502 4.588 -10.352 1.00 95.19 92 GLU A N 1
ATOM 715 C CA . GLU A 1 92 ? 2.454 4.711 -11.380 1.00 95.19 92 GLU A CA 1
ATOM 716 C C . GLU A 1 92 ? 2.954 5.299 -12.713 1.00 95.19 92 GLU A C 1
ATOM 718 O O . GLU A 1 92 ? 2.345 5.040 -13.750 1.00 95.19 92 GLU A O 1
ATOM 723 N N . LEU A 1 93 ? 4.100 5.998 -12.732 1.00 94.38 93 LEU A N 1
ATOM 724 C CA . LEU A 1 93 ? 4.782 6.380 -13.978 1.00 94.38 93 LEU A CA 1
ATOM 725 C C . LEU A 1 93 ? 5.183 5.152 -14.818 1.00 94.38 93 LEU A C 1
ATOM 727 O O . LEU A 1 93 ? 5.247 5.219 -16.044 1.00 94.38 93 LEU A O 1
ATOM 731 N N . PHE A 1 94 ? 5.412 4.021 -14.151 1.00 93.06 94 PHE A N 1
ATOM 732 C CA . PHE A 1 94 ? 5.747 2.721 -14.726 1.00 93.06 94 PHE A CA 1
ATOM 733 C C . PHE A 1 94 ? 4.564 1.746 -14.633 1.00 93.06 94 PHE A C 1
ATOM 735 O O . PHE A 1 94 ? 4.747 0.543 -14.441 1.00 93.06 94 PHE A O 1
ATOM 742 N N . GLY A 1 95 ? 3.338 2.267 -14.743 1.00 92.56 95 GLY A N 1
ATOM 743 C CA . GLY A 1 95 ? 2.091 1.510 -14.651 1.00 92.56 95 GLY A CA 1
ATOM 744 C C . GLY A 1 95 ? 1.800 0.639 -15.877 1.00 92.56 95 GLY A C 1
ATOM 745 O O . GLY A 1 95 ? 0.767 0.801 -16.513 1.00 92.56 95 GLY A O 1
ATOM 746 N N . PHE A 1 96 ? 2.700 -0.278 -16.224 1.00 94.31 96 PHE A N 1
ATOM 747 C CA . PHE A 1 96 ? 2.539 -1.278 -17.285 1.00 94.31 96 PHE A CA 1
ATOM 748 C C . PHE A 1 96 ? 3.104 -2.636 -16.837 1.00 94.31 96 PHE A C 1
ATOM 750 O O . PHE A 1 96 ? 3.656 -2.760 -15.740 1.00 94.31 96 PHE A O 1
ATOM 757 N N . GLY A 1 97 ? 2.934 -3.683 -17.653 1.00 94.19 97 GLY A N 1
ATOM 758 C CA . GLY A 1 97 ? 3.361 -5.036 -17.288 1.00 94.19 97 GLY A CA 1
ATOM 759 C C . GLY A 1 97 ? 2.631 -5.528 -16.027 1.00 94.19 97 GLY A C 1
ATOM 760 O O . GLY A 1 97 ? 1.431 -5.275 -15.905 1.00 94.19 97 GLY A O 1
ATOM 761 N N . PRO A 1 98 ? 3.314 -6.144 -15.038 1.00 94.50 98 PRO A N 1
ATOM 762 C CA . PRO A 1 98 ? 2.673 -6.729 -13.847 1.00 94.50 98 PRO A CA 1
ATOM 763 C C . PRO A 1 98 ? 1.822 -5.758 -13.014 1.00 94.50 98 PRO A C 1
ATOM 765 O O . PRO A 1 98 ? 0.997 -6.182 -12.201 1.00 94.50 98 PRO A O 1
ATOM 768 N N . TYR A 1 99 ? 2.026 -4.449 -13.181 1.00 95.44 99 TYR A N 1
ATOM 769 C CA . TYR A 1 99 ? 1.204 -3.442 -12.526 1.00 95.44 99 TYR A CA 1
ATOM 770 C C . TYR A 1 99 ? -0.246 -3.461 -13.046 1.00 95.44 99 TYR A C 1
ATOM 772 O O . TYR A 1 99 ? -1.175 -3.404 -12.242 1.00 95.44 99 TYR A O 1
ATOM 780 N N . LEU A 1 100 ? -0.470 -3.599 -14.359 1.00 95.44 100 LEU A N 1
ATOM 781 C CA . LEU A 1 100 ? -1.816 -3.602 -14.962 1.00 95.44 100 LEU A CA 1
ATOM 782 C C . LEU A 1 100 ? -2.264 -4.967 -15.492 1.00 95.44 100 LEU A C 1
ATOM 784 O O . LEU A 1 100 ? -3.466 -5.218 -15.570 1.00 95.44 100 LEU A O 1
ATOM 788 N N . GLU A 1 101 ? -1.325 -5.828 -15.866 1.00 96.75 101 GLU A N 1
ATOM 789 C CA . GLU A 1 101 ? -1.592 -7.079 -16.568 1.00 96.75 101 GLU A CA 1
ATOM 790 C C . GLU A 1 101 ? -1.827 -8.238 -15.600 1.00 96.75 101 GLU A C 1
ATOM 792 O O . GLU A 1 101 ? -1.201 -8.346 -14.542 1.00 96.75 101 GLU A O 1
ATOM 797 N N . GLU A 1 102 ? -2.739 -9.126 -15.982 1.00 93.69 102 GLU A N 1
ATOM 798 C CA . GLU A 1 102 ? -2.959 -10.390 -15.286 1.00 93.69 102 GLU A CA 1
ATOM 799 C C . GLU A 1 102 ? -1.766 -11.341 -15.495 1.00 93.69 102 GLU A C 1
ATOM 801 O O . GLU A 1 102 ? -1.139 -11.316 -16.556 1.00 93.69 102 GLU A O 1
ATOM 806 N N . PRO A 1 103 ? -1.459 -12.223 -14.525 1.00 92.25 103 PRO A N 1
ATOM 807 C CA . PRO A 1 103 ? -2.234 -12.508 -13.305 1.00 92.25 103 PRO A CA 1
ATOM 808 C C . PRO A 1 103 ? -1.965 -11.567 -12.113 1.00 92.25 103 PRO A C 1
ATOM 810 O O . PRO A 1 103 ? -2.651 -11.633 -11.086 1.00 92.25 103 PRO A O 1
ATOM 813 N N . GLN A 1 104 ? -0.935 -10.721 -12.185 1.00 92.94 104 GLN A N 1
ATOM 814 C CA . GLN A 1 104 ? -0.522 -9.905 -11.044 1.00 92.94 104 GLN A CA 1
ATOM 815 C C . GLN A 1 104 ? -1.467 -8.728 -10.815 1.00 92.94 104 GLN A C 1
ATOM 817 O O . GLN A 1 104 ? -2.034 -8.621 -9.725 1.00 92.94 104 GLN A O 1
ATOM 822 N N . ARG A 1 105 ? -1.651 -7.871 -11.826 1.00 94.69 105 ARG A N 1
ATOM 823 C CA . ARG A 1 105 ? -2.527 -6.690 -11.814 1.00 94.69 105 ARG A CA 1
ATOM 824 C C . ARG A 1 105 ? -2.421 -5.896 -10.502 1.00 94.69 105 ARG A C 1
ATOM 826 O O . ARG A 1 105 ? -3.426 -5.614 -9.843 1.00 94.69 105 ARG A O 1
ATOM 833 N N . TYR A 1 106 ? -1.190 -5.604 -10.069 1.00 95.19 106 TYR A N 1
ATOM 834 C CA . TYR A 1 106 ? -0.925 -5.036 -8.741 1.00 95.19 106 TYR A CA 1
ATOM 835 C C . TYR A 1 106 ? -1.535 -3.650 -8.539 1.00 95.19 106 TYR A C 1
ATOM 837 O O . TYR A 1 106 ? -2.064 -3.381 -7.467 1.00 95.19 106 TYR A O 1
ATOM 845 N N . GLY A 1 107 ? -1.509 -2.788 -9.553 1.00 96.00 107 GLY A N 1
ATOM 846 C CA . GLY A 1 107 ? -1.990 -1.413 -9.474 1.00 96.00 107 GLY A CA 1
ATOM 847 C C . GLY A 1 107 ? -3.435 -1.314 -9.010 1.00 96.00 107 GLY A C 1
ATOM 848 O O . GLY A 1 107 ? -3.679 -0.800 -7.922 1.00 96.00 107 GLY A O 1
ATOM 849 N N . PRO A 1 108 ? -4.397 -1.899 -9.742 1.00 95.06 108 PRO A N 1
ATOM 850 C CA . PRO A 1 108 ? -5.789 -1.920 -9.308 1.00 95.06 108 PRO A CA 1
ATOM 851 C C . PRO A 1 108 ? -6.016 -2.609 -7.956 1.00 95.06 108 PRO A C 1
ATOM 853 O O . PRO A 1 108 ? -6.967 -2.262 -7.270 1.00 95.06 108 PRO A O 1
ATOM 856 N N . LYS A 1 109 ? -5.179 -3.584 -7.565 1.00 95.69 109 LYS A N 1
ATOM 857 C CA . LYS A 1 109 ? -5.273 -4.264 -6.258 1.00 95.69 109 LYS A CA 1
ATOM 858 C C . LYS A 1 109 ? -4.722 -3.410 -5.106 1.00 95.69 109 LYS A C 1
ATOM 860 O O . LYS A 1 109 ? -5.161 -3.589 -3.974 1.00 95.69 109 LYS A O 1
ATOM 865 N N . LEU A 1 110 ? -3.762 -2.526 -5.379 1.00 96.69 110 LEU A N 1
ATOM 866 C CA . LEU A 1 110 ? -3.150 -1.621 -4.405 1.00 96.69 110 LEU A CA 1
ATOM 867 C C . LEU A 1 110 ? -3.882 -0.278 -4.317 1.00 96.69 110 LEU A C 1
ATOM 869 O O . LEU A 1 110 ? -3.914 0.299 -3.237 1.00 96.69 110 LEU A O 1
ATOM 873 N N . ASP A 1 111 ? -4.458 0.218 -5.412 1.00 97.12 111 ASP A N 1
ATOM 874 C CA . ASP A 1 111 ? -5.023 1.569 -5.498 1.00 97.12 111 ASP A CA 1
ATOM 875 C C . ASP A 1 111 ? -6.364 1.627 -6.241 1.00 97.12 111 ASP A C 1
ATOM 877 O O . ASP A 1 111 ? -6.560 2.413 -7.168 1.00 97.12 111 ASP A O 1
ATOM 881 N N . PHE A 1 112 ? -7.312 0.771 -5.849 1.00 96.81 112 PHE A N 1
ATOM 882 C CA . PHE A 1 112 ? -8.676 0.854 -6.363 1.00 96.81 112 PHE A CA 1
ATOM 883 C C . PHE A 1 112 ? -9.326 2.182 -5.951 1.00 96.81 112 PHE A C 1
ATOM 885 O O . PHE A 1 112 ? -9.639 2.390 -4.780 1.00 96.81 112 PHE A O 1
ATOM 892 N N . TRP A 1 113 ? -9.567 3.063 -6.919 1.00 94.50 113 TRP A N 1
ATOM 893 C CA . TRP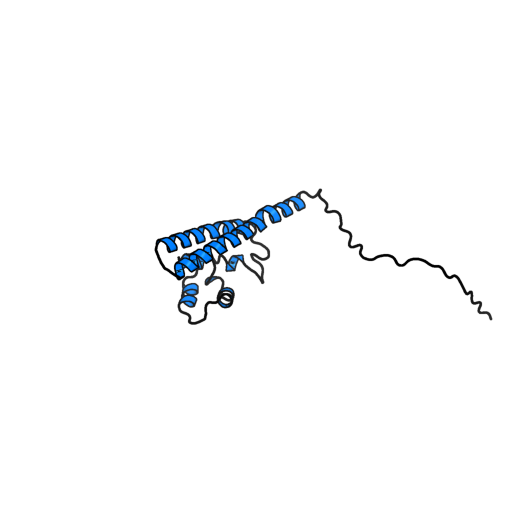 A 1 113 ? -10.160 4.377 -6.688 1.00 94.50 113 TRP A CA 1
ATOM 894 C C . TRP A 1 113 ? -11.433 4.588 -7.531 1.00 94.50 113 TRP A C 1
ATOM 896 O O . TRP A 1 113 ? -11.436 4.234 -8.714 1.00 94.50 113 TRP A O 1
ATOM 906 N N . PRO A 1 114 ? -12.494 5.215 -6.983 1.00 95.94 114 PRO A N 1
ATOM 907 C CA . PRO A 1 114 ? -12.647 5.621 -5.583 1.00 95.94 114 PRO A CA 1
ATOM 908 C C . PRO A 1 114 ? -12.841 4.416 -4.654 1.00 95.94 114 PRO A C 1
ATOM 910 O O . PRO A 1 114 ? -13.226 3.336 -5.106 1.00 95.94 114 PRO A O 1
ATOM 913 N N . VAL A 1 115 ? -12.598 4.612 -3.353 1.00 96.88 115 VAL A N 1
ATOM 914 C CA . VAL A 1 115 ? -12.960 3.608 -2.342 1.00 96.88 115 VAL A CA 1
ATOM 915 C C . VAL A 1 115 ? -14.457 3.292 -2.432 1.00 96.88 115 VAL A C 1
ATOM 917 O O . VAL A 1 115 ? -15.269 4.173 -2.723 1.00 96.88 115 VAL A O 1
ATOM 920 N N . ARG A 1 116 ? -14.816 2.028 -2.197 1.00 97.62 116 ARG A N 1
ATOM 921 C CA . ARG A 1 116 ? -16.203 1.559 -2.099 1.00 97.62 116 ARG A CA 1
ATOM 922 C C . ARG A 1 116 ? -16.484 1.144 -0.659 1.00 97.62 116 ARG A C 1
ATOM 924 O O . ARG A 1 116 ? -16.204 -0.009 -0.325 1.00 97.62 116 ARG A O 1
ATOM 931 N N . PRO A 1 117 ? -16.987 2.051 0.199 1.00 97.62 117 PRO A N 1
ATOM 932 C CA . PRO A 1 117 ? -17.262 1.735 1.596 1.00 97.62 117 PRO A CA 1
ATOM 933 C C . PRO A 1 117 ? -18.116 0.477 1.745 1.00 97.62 117 PRO A C 1
ATOM 935 O O . PRO A 1 117 ? -17.795 -0.377 2.556 1.00 97.62 117 PRO A O 1
ATOM 938 N N . GLU A 1 118 ? -19.117 0.276 0.884 1.00 97.88 118 GLU A N 1
ATOM 939 C CA . GLU A 1 118 ? -19.973 -0.911 0.905 1.00 97.88 118 GLU A CA 1
ATOM 940 C C . GLU A 1 118 ? -19.194 -2.229 0.753 1.00 97.88 118 GLU A C 1
ATOM 942 O O . GLU A 1 118 ? -19.544 -3.235 1.366 1.00 97.88 118 GLU A O 1
ATOM 947 N N . ALA A 1 119 ? -18.111 -2.226 -0.029 1.00 97.25 119 ALA A N 1
ATOM 948 C CA . ALA A 1 119 ? -17.276 -3.400 -0.249 1.00 97.25 119 ALA A CA 1
ATOM 949 C C . ALA A 1 119 ? -16.300 -3.646 0.911 1.00 97.25 119 ALA A C 1
ATOM 951 O O . ALA A 1 119 ? -15.931 -4.795 1.156 1.00 97.25 119 ALA A O 1
ATOM 952 N N . VAL A 1 120 ? -15.875 -2.587 1.607 1.00 97.19 120 VAL A N 1
ATOM 953 C CA . VAL A 1 120 ? -15.045 -2.678 2.818 1.00 97.19 120 VAL A CA 1
ATOM 954 C C . VAL A 1 120 ? -15.897 -3.149 3.998 1.00 97.19 120 VAL A C 1
ATOM 956 O O . VAL A 1 120 ? -15.544 -4.117 4.664 1.00 97.19 120 VAL A O 1
ATOM 959 N N . GLU A 1 121 ? -17.064 -2.539 4.197 1.00 97.19 121 GLU A N 1
ATOM 960 C CA . GLU A 1 121 ? -18.016 -2.889 5.254 1.00 97.19 121 GLU A CA 1
ATOM 961 C C . GLU A 1 121 ? -18.525 -4.328 5.128 1.00 97.19 121 GLU A C 1
ATOM 963 O O . GLU A 1 121 ? -18.711 -5.003 6.137 1.00 97.19 121 GLU A O 1
ATOM 968 N N . LEU A 1 122 ? -18.713 -4.844 3.907 1.00 96.19 122 LEU A N 1
ATOM 969 C CA . LEU A 1 122 ? -19.083 -6.249 3.712 1.00 96.19 122 LEU A CA 1
ATOM 970 C C . LEU A 1 122 ? -18.034 -7.208 4.295 1.00 96.19 122 LEU A C 1
ATOM 972 O O . LEU A 1 122 ? -18.393 -8.239 4.856 1.00 96.19 122 LEU A O 1
ATOM 976 N N . VAL A 1 123 ? -16.749 -6.861 4.177 1.00 95.25 123 VAL A N 1
ATOM 977 C CA . VAL A 1 123 ? -15.652 -7.651 4.746 1.00 95.25 123 VAL A CA 1
ATOM 978 C C . VAL A 1 123 ? -15.604 -7.498 6.266 1.00 95.25 123 VAL A C 1
ATOM 980 O O . VAL A 1 123 ? -15.485 -8.502 6.961 1.00 95.25 123 VAL A O 1
ATOM 983 N N . LEU A 1 124 ? -15.748 -6.275 6.791 1.00 93.62 124 LEU A N 1
ATOM 984 C CA . LEU A 1 124 ? -15.741 -6.009 8.239 1.00 93.62 124 LEU A CA 1
ATOM 985 C C . LEU A 1 124 ? -16.892 -6.696 8.987 1.00 93.62 124 LEU A 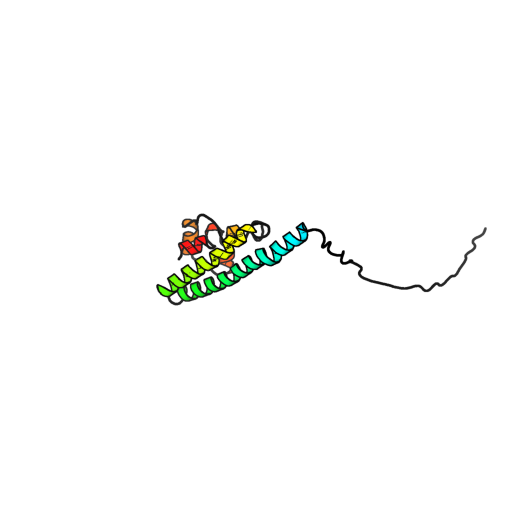C 1
ATOM 987 O O . LEU A 1 124 ? -16.713 -7.133 10.119 1.00 93.62 124 LEU A O 1
ATOM 991 N N . ASN A 1 125 ? -18.064 -6.791 8.356 1.00 95.50 125 ASN A N 1
ATOM 992 C CA . ASN A 1 125 ? -19.251 -7.430 8.929 1.00 95.50 125 ASN A CA 1
ATOM 993 C C . ASN A 1 125 ? -19.323 -8.943 8.642 1.00 95.50 125 ASN A C 1
ATOM 995 O O . ASN A 1 125 ? -20.283 -9.602 9.048 1.00 95.50 125 ASN A O 1
ATOM 999 N N . GLY A 1 126 ? -18.345 -9.493 7.916 1.00 92.31 126 GLY A N 1
ATOM 1000 C CA . GLY A 1 126 ? -18.247 -10.918 7.618 1.00 92.31 126 GLY A CA 1
ATOM 1001 C C . GLY A 1 126 ? -17.710 -11.740 8.794 1.00 92.31 126 GLY A C 1
ATOM 1002 O O . GLY A 1 126 ? -17.203 -11.211 9.779 1.00 92.31 126 GLY A O 1
ATOM 1003 N N . SER A 1 127 ? -17.804 -13.065 8.677 1.00 88.56 127 SER A N 1
ATOM 1004 C CA . SER A 1 127 ? -17.255 -14.018 9.657 1.00 88.56 127 SER A CA 1
ATOM 1005 C C . SER A 1 127 ? -16.033 -14.786 9.150 1.00 88.56 127 SER A C 1
ATOM 1007 O O . SER A 1 127 ? -15.504 -15.635 9.867 1.00 88.56 127 SER A O 1
ATOM 1009 N N . ASP A 1 128 ? -15.618 -14.544 7.905 1.00 87.56 128 ASP A N 1
ATOM 1010 C CA . ASP A 1 128 ? -14.473 -15.222 7.307 1.00 87.56 128 ASP A CA 1
ATOM 1011 C C . ASP A 1 128 ? -13.175 -14.787 7.995 1.00 87.56 128 ASP A C 1
ATOM 1013 O O . ASP A 1 128 ? -12.978 -13.615 8.322 1.00 87.56 128 ASP A O 1
ATOM 1017 N N . ALA A 1 129 ? -12.262 -15.736 8.207 1.00 83.81 129 ALA A N 1
ATOM 1018 C CA . ALA A 1 129 ? -10.953 -15.424 8.762 1.00 83.81 129 ALA A CA 1
ATOM 1019 C C . ALA A 1 129 ? -10.156 -14.546 7.782 1.00 83.81 129 ALA A C 1
ATOM 1021 O O . ALA A 1 129 ? -9.880 -14.943 6.649 1.00 83.81 129 ALA A O 1
ATOM 1022 N N . LEU A 1 130 ? -9.745 -13.362 8.237 1.00 87.12 130 LEU A N 1
ATOM 1023 C CA . LEU A 1 130 ? -8.869 -12.461 7.488 1.00 87.12 130 LEU A CA 1
ATOM 1024 C C . LEU A 1 130 ? -7.401 -12.786 7.769 1.00 87.12 130 LEU A C 1
ATOM 1026 O O . LEU A 1 130 ? -6.713 -12.077 8.500 1.00 87.12 130 LEU A O 1
ATOM 1030 N N . ASP A 1 131 ? -6.924 -13.880 7.178 1.00 89.06 131 ASP A N 1
ATOM 1031 C CA . ASP A 1 131 ? -5.495 -14.173 7.083 1.00 89.06 131 ASP A CA 1
ATOM 1032 C C . ASP A 1 131 ? -4.882 -13.584 5.793 1.00 89.06 131 ASP A C 1
ATOM 1034 O O . ASP A 1 131 ? -5.557 -12.951 4.975 1.00 89.06 131 ASP A O 1
ATOM 1038 N N . ALA A 1 132 ? -3.574 -13.775 5.596 1.00 86.25 132 ALA A N 1
ATOM 1039 C CA . ALA A 1 132 ? -2.880 -13.258 4.417 1.00 86.25 132 ALA A CA 1
ATOM 1040 C C . ALA A 1 132 ? -3.447 -13.815 3.095 1.00 86.25 132 ALA A C 1
ATOM 1042 O O . ALA A 1 132 ? -3.503 -13.091 2.100 1.00 86.25 132 ALA A O 1
ATOM 1043 N N . ALA A 1 133 ? -3.885 -15.077 3.070 1.00 88.44 133 ALA A N 1
ATOM 1044 C CA . ALA A 1 133 ? -4.456 -15.690 1.875 1.00 88.44 133 ALA A CA 1
ATOM 1045 C C . ALA A 1 133 ? -5.858 -15.131 1.588 1.00 88.44 133 ALA A C 1
ATOM 1047 O O . ALA A 1 133 ? -6.142 -14.753 0.449 1.00 88.44 133 ALA A O 1
ATOM 1048 N N . GLY A 1 134 ? -6.692 -14.992 2.621 1.00 89.38 134 GLY A N 1
ATOM 1049 C CA . GLY A 1 134 ? -8.006 -14.358 2.551 1.00 89.38 134 GLY A CA 1
ATOM 1050 C C . GLY A 1 134 ? -7.913 -12.916 2.054 1.00 89.38 134 GLY A C 1
ATOM 1051 O O . GLY A 1 134 ? -8.578 -12.551 1.085 1.00 89.38 134 GLY A O 1
ATOM 1052 N N . ALA A 1 135 ? -6.999 -12.117 2.612 1.00 87.94 135 ALA A N 1
ATOM 1053 C CA . ALA A 1 135 ? -6.761 -10.741 2.173 1.00 87.94 135 ALA A CA 1
ATOM 1054 C C . ALA A 1 135 ? -6.306 -10.656 0.699 1.00 87.94 135 ALA A C 1
ATOM 1056 O O . ALA A 1 135 ? -6.733 -9.774 -0.059 1.00 87.94 135 ALA A O 1
ATOM 1057 N N . LEU A 1 136 ? -5.468 -11.592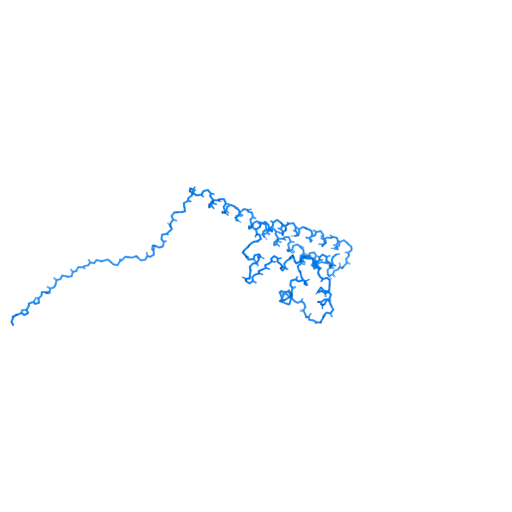 0.241 1.00 87.81 136 LEU A N 1
ATOM 1058 C CA . LEU A 1 136 ? -5.057 -11.669 -1.165 1.00 87.81 136 LEU A CA 1
ATOM 1059 C C . LEU A 1 136 ? -6.204 -12.090 -2.095 1.00 87.81 136 LEU A C 1
ATOM 1061 O O . LEU A 1 136 ? -6.246 -11.608 -3.232 1.00 87.81 136 LEU A O 1
ATOM 1065 N N . ALA A 1 137 ? -7.149 -12.898 -1.613 1.00 89.94 137 ALA A N 1
ATOM 1066 C CA . ALA A 1 137 ? -8.332 -13.323 -2.357 1.00 89.94 137 ALA A CA 1
ATOM 1067 C C . ALA A 1 137 ? -9.422 -12.241 -2.459 1.00 89.94 137 ALA A C 1
ATOM 1069 O O . ALA A 1 137 ? -10.224 -12.286 -3.393 1.00 89.94 137 ALA A O 1
ATOM 1070 N N . LEU A 1 138 ? -9.434 -11.244 -1.561 1.00 93.06 138 LEU A N 1
ATOM 1071 C CA . LEU A 1 138 ? -10.398 -10.140 -1.620 1.00 93.06 138 LEU A CA 1
ATOM 1072 C C . LEU A 1 138 ? -10.376 -9.426 -2.978 1.00 93.06 138 LEU A C 1
ATOM 1074 O O . LEU A 1 138 ? -9.318 -9.196 -3.581 1.00 93.06 138 LEU A O 1
ATOM 1078 N N . GLY A 1 139 ? -11.560 -9.005 -3.421 1.00 94.06 139 GLY A N 1
ATOM 1079 C CA . GLY A 1 139 ? -11.701 -8.124 -4.572 1.00 94.06 139 GLY A CA 1
ATOM 1080 C C . GLY A 1 139 ? -10.976 -6.797 -4.344 1.00 94.06 139 GLY A C 1
ATOM 1081 O O . GLY A 1 139 ? -10.914 -6.290 -3.227 1.00 94.06 139 GLY A O 1
ATOM 1082 N N . ALA A 1 140 ? -10.444 -6.215 -5.421 1.00 95.75 140 ALA A N 1
ATOM 1083 C CA . ALA A 1 140 ? -9.750 -4.926 -5.380 1.00 95.75 140 ALA A CA 1
ATOM 1084 C C . ALA A 1 140 ? -10.505 -3.804 -4.624 1.00 95.75 140 ALA A C 1
ATOM 1086 O O . ALA A 1 140 ? -9.846 -3.084 -3.883 1.00 95.75 140 ALA A O 1
ATOM 1087 N N . PRO A 1 141 ? -11.846 -3.665 -4.720 1.00 96.75 141 PRO A N 1
ATOM 1088 C CA . PRO A 1 141 ? -12.560 -2.608 -3.999 1.00 96.75 141 PRO A CA 1
ATOM 1089 C C . PRO A 1 141 ? -12.553 -2.722 -2.469 1.00 96.75 141 PRO A C 1
ATOM 1091 O O . PRO A 1 141 ? -12.852 -1.739 -1.799 1.00 96.75 141 PRO A O 1
ATOM 1094 N N . SER A 1 142 ? -12.238 -3.899 -1.924 1.00 96.25 142 SER A N 1
ATOM 1095 C CA . SER A 1 142 ? -12.264 -4.175 -0.482 1.00 96.25 142 SER A CA 1
ATOM 1096 C C . SER A 1 142 ? -10.877 -4.107 0.169 1.00 96.25 142 SER A C 1
ATOM 1098 O O . SER A 1 142 ? -10.739 -4.454 1.339 1.00 96.25 142 SER A O 1
ATOM 1100 N N . LYS A 1 143 ? -9.827 -3.728 -0.574 1.00 95.06 143 LYS A N 1
ATOM 1101 C CA . LYS A 1 143 ? -8.442 -3.715 -0.081 1.00 95.06 143 LYS A CA 1
ATOM 1102 C C . LYS A 1 143 ? -7.593 -2.616 -0.717 1.00 95.06 143 LYS A C 1
ATOM 1104 O O . LYS A 1 143 ? -8.062 -1.828 -1.532 1.00 95.06 143 LYS A O 1
ATOM 1109 N N . GLY A 1 144 ? -6.316 -2.591 -0.344 1.00 95.88 144 GLY A N 1
ATOM 1110 C CA . GLY A 1 144 ? -5.351 -1.616 -0.842 1.00 95.88 144 GLY A CA 1
ATOM 1111 C C . GLY A 1 144 ? -5.411 -0.293 -0.082 1.00 95.88 144 GLY A C 1
ATOM 1112 O O . GLY A 1 144 ? -6.080 -0.165 0.943 1.00 95.88 144 GLY A O 1
ATOM 1113 N N . PHE A 1 145 ? -4.677 0.695 -0.580 1.00 97.88 145 PHE A N 1
ATOM 1114 C CA . PHE A 1 145 ? -4.482 1.975 0.089 1.00 97.88 145 PHE A CA 1
ATOM 1115 C C . PHE A 1 145 ? -5.782 2.755 0.321 1.00 97.88 145 PHE A C 1
ATOM 1117 O O . PHE A 1 145 ? -5.935 3.245 1.437 1.00 97.88 145 PHE A O 1
ATOM 1124 N N . PRO A 1 146 ? -6.730 2.848 -0.633 1.00 98.00 146 PRO A N 1
ATOM 1125 C CA . PRO A 1 146 ? -7.991 3.556 -0.395 1.00 98.00 146 PRO A CA 1
ATOM 1126 C C . PRO A 1 146 ? -8.880 2.882 0.659 1.00 98.00 146 PRO A C 1
ATOM 1128 O O . PRO A 1 146 ? -9.521 3.570 1.447 1.00 98.00 146 PRO A O 1
ATOM 1131 N N . ALA A 1 147 ? -8.880 1.546 0.741 1.00 97.19 147 ALA A N 1
ATOM 1132 C CA . ALA A 1 147 ? -9.570 0.840 1.822 1.00 97.19 147 ALA A CA 1
ATOM 1133 C C . ALA A 1 147 ? -8.904 1.108 3.183 1.00 97.19 147 ALA A C 1
ATOM 1135 O O . ALA A 1 147 ? -9.595 1.365 4.161 1.00 97.19 147 ALA A O 1
ATOM 1136 N N . MET A 1 148 ? -7.566 1.119 3.247 1.00 97.06 148 MET A N 1
ATOM 1137 C CA . MET A 1 148 ? -6.843 1.498 4.471 1.00 97.06 148 MET A CA 1
ATOM 1138 C C . MET A 1 148 ? -7.113 2.953 4.879 1.00 97.06 148 MET A C 1
ATOM 1140 O O . MET A 1 148 ? -7.224 3.224 6.065 1.00 97.06 148 MET A O 1
ATOM 1144 N N . GLU A 1 149 ? -7.233 3.880 3.924 1.00 97.75 149 GLU A N 1
ATOM 1145 C CA . GLU A 1 149 ? -7.576 5.286 4.190 1.00 97.75 149 GLU A CA 1
ATOM 1146 C C . GLU A 1 149 ? -8.961 5.428 4.819 1.00 97.75 149 GLU A C 1
ATOM 1148 O O . GLU A 1 149 ? -9.138 6.220 5.733 1.00 97.75 149 GLU A O 1
ATOM 1153 N N . TYR A 1 150 ? -9.932 4.637 4.362 1.00 97.81 150 TYR A N 1
ATOM 1154 C CA . TYR A 1 150 ? -11.267 4.610 4.955 1.00 97.81 150 TYR A CA 1
ATOM 1155 C C . TYR A 1 150 ? -11.259 4.119 6.415 1.00 97.81 150 TYR A C 1
ATOM 1157 O O . TYR A 1 150 ? -12.052 4.595 7.223 1.00 97.81 150 TYR A O 1
ATOM 1165 N N . LEU A 1 151 ? -10.361 3.189 6.757 1.00 95.88 151 LEU A N 1
ATOM 1166 C CA . LEU A 1 151 ? -10.251 2.607 8.101 1.00 95.88 151 LEU A CA 1
ATOM 1167 C C . LEU A 1 151 ? -9.439 3.462 9.093 1.00 95.88 151 LEU A C 1
ATOM 1169 O O . LEU A 1 151 ? -9.555 3.241 10.299 1.00 95.88 151 LEU A O 1
ATOM 1173 N N . LEU A 1 152 ? -8.585 4.374 8.607 1.00 96.25 152 LEU A N 1
ATOM 1174 C CA . LEU A 1 152 ? -7.621 5.144 9.409 1.00 96.25 152 LEU A CA 1
ATOM 1175 C C . LEU A 1 152 ? -8.049 6.592 9.626 1.00 96.25 152 LEU A C 1
ATOM 1177 O O . LEU A 1 152 ? -8.146 6.987 10.806 1.00 96.25 152 LEU A O 1
#

pLDDT: mean 86.77, std 18.37, range [37.91, 98.88]

Radius of gyration: 29.01 Å; chains: 1; bounding box: 62×68×85 Å